Protein AF-A0A955J284-F1 (afdb_monomer_lite)

Foldseek 3Di:
DDPCCVVVVHPDDDPDPADPPFDWDADPNDIDTHDPPDPPPPLVVVLVVLVVLLVVLVVVLVVLVVQLPDCCNCVVPPPVVSVVSVVVSVVSVVVNVVSVVVSVVSVD

Structure (mmCIF, N/CA/C/O backbone):
data_AF-A0A955J284-F1
#
_entry.id   AF-A0A955J284-F1
#
loop_
_atom_site.group_PDB
_atom_site.id
_atom_site.type_symbol
_atom_site.label_atom_id
_atom_site.label_alt_id
_atom_site.label_comp_id
_atom_site.label_asym_id
_atom_site.label_entity_id
_atom_site.label_seq_id
_atom_site.pdbx_PDB_ins_code
_atom_site.Cartn_x
_atom_site.Cartn_y
_atom_site.Cartn_z
_atom_site.occupancy
_atom_site.B_iso_or_equiv
_atom_site.auth_seq_id
_atom_site.auth_comp_id
_atom_site.auth_asym_id
_atom_site.auth_atom_id
_atom_site.pdbx_PDB_model_num
ATOM 1 N N . PHE A 1 1 ? 35.055 -6.756 -23.646 1.00 53.03 1 PHE A N 1
ATOM 2 C CA . PHE A 1 1 ? 33.859 -6.185 -22.998 1.00 53.03 1 PHE A CA 1
ATOM 3 C C . PHE A 1 1 ? 33.779 -4.713 -23.366 1.00 53.03 1 PHE A C 1
ATOM 5 O O . PHE A 1 1 ? 34.806 -4.047 -23.325 1.00 53.03 1 PHE A O 1
ATOM 12 N N . GLY A 1 2 ? 32.631 -4.249 -23.866 1.00 74.12 2 GLY A N 1
ATOM 13 C CA . GLY A 1 2 ? 32.489 -2.908 -24.432 1.00 74.12 2 GLY A CA 1
ATOM 14 C C . GLY A 1 2 ? 32.611 -1.830 -23.360 1.00 74.12 2 GLY A C 1
ATOM 15 O O . GLY A 1 2 ? 31.789 -1.766 -22.454 1.00 74.12 2 GLY A O 1
ATOM 16 N N . MET A 1 3 ? 33.621 -0.967 -23.476 1.00 86.75 3 MET A N 1
ATOM 17 C CA . MET A 1 3 ? 33.885 0.123 -22.527 1.00 86.75 3 MET A CA 1
ATOM 18 C C . MET A 1 3 ? 32.659 1.030 -22.321 1.00 86.75 3 MET A C 1
ATOM 20 O O . MET A 1 3 ? 32.385 1.436 -21.198 1.00 86.75 3 MET A O 1
ATOM 24 N N . MET A 1 4 ? 31.874 1.275 -23.376 1.00 84.62 4 MET A N 1
ATOM 25 C CA . MET A 1 4 ? 30.622 2.034 -23.279 1.00 84.62 4 MET A CA 1
ATOM 26 C C . MET A 1 4 ? 29.573 1.364 -22.386 1.00 84.62 4 MET A C 1
ATOM 28 O O . MET A 1 4 ? 28.960 2.049 -21.579 1.00 84.62 4 MET A O 1
ATOM 32 N N . GLN A 1 5 ? 29.387 0.044 -22.480 1.00 88.19 5 GLN A N 1
ATOM 33 C CA . GLN A 1 5 ? 28.411 -0.677 -21.651 1.00 88.19 5 GLN A CA 1
ATOM 34 C C . GLN A 1 5 ? 28.773 -0.575 -20.166 1.00 88.19 5 GLN A C 1
ATOM 36 O O . GLN A 1 5 ? 27.916 -0.291 -19.337 1.00 88.19 5 GLN A O 1
ATOM 41 N N . THR A 1 6 ? 30.060 -0.724 -19.837 1.00 86.12 6 THR A N 1
ATOM 42 C CA . THR A 1 6 ? 30.547 -0.615 -18.455 1.00 86.12 6 THR A CA 1
ATOM 43 C C . THR A 1 6 ? 30.456 0.809 -17.912 1.00 86.12 6 THR A C 1
ATOM 45 O O . THR A 1 6 ? 30.051 0.989 -16.769 1.00 86.12 6 THR A O 1
ATOM 48 N N . LEU A 1 7 ? 30.810 1.822 -18.710 1.00 89.38 7 LEU A N 1
ATOM 49 C CA . LEU A 1 7 ? 30.763 3.220 -18.271 1.00 89.38 7 LEU A CA 1
ATOM 50 C C . LEU A 1 7 ? 29.333 3.759 -18.147 1.00 89.38 7 LEU A C 1
ATOM 52 O O . LEU A 1 7 ? 29.075 4.575 -17.270 1.00 89.38 7 LEU A O 1
ATOM 56 N N . ALA A 1 8 ? 28.418 3.312 -19.009 1.00 84.88 8 ALA A N 1
ATOM 57 C CA . ALA A 1 8 ? 27.034 3.778 -19.035 1.00 84.88 8 ALA A CA 1
ATOM 58 C C . ALA A 1 8 ? 26.056 2.876 -18.258 1.00 84.88 8 ALA A C 1
ATOM 60 O O . ALA A 1 8 ? 24.875 3.200 -18.180 1.00 84.88 8 ALA A O 1
ATOM 61 N N . GLY A 1 9 ? 26.514 1.748 -17.700 1.00 86.19 9 GLY A N 1
ATOM 62 C CA . GLY A 1 9 ? 25.652 0.796 -16.989 1.00 86.19 9 GLY A CA 1
ATOM 63 C C . GLY A 1 9 ? 24.619 0.110 -17.890 1.00 86.19 9 GLY A C 1
ATOM 64 O O . GLY A 1 9 ? 23.527 -0.214 -17.436 1.00 86.19 9 GLY A O 1
ATOM 65 N N . LEU A 1 10 ? 24.940 -0.081 -19.172 1.00 86.62 10 LEU A N 1
ATOM 66 C CA . LEU A 1 10 ? 24.024 -0.649 -20.161 1.00 86.62 10 LEU A CA 1
ATOM 67 C C . LEU A 1 10 ? 24.270 -2.146 -20.333 1.00 86.62 1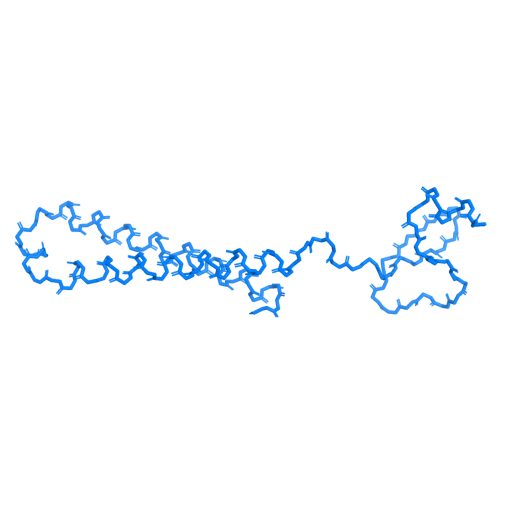0 LEU A C 1
ATOM 69 O O . LEU A 1 10 ? 25.407 -2.578 -20.524 1.00 86.62 10 LEU A O 1
ATOM 73 N N . GLU A 1 11 ? 23.195 -2.930 -20.357 1.00 85.06 11 GLU A N 1
ATOM 74 C CA . GLU A 1 11 ? 23.259 -4.356 -20.689 1.00 85.06 11 GL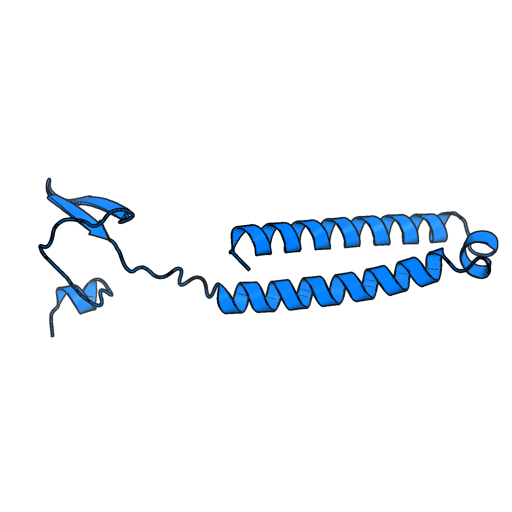U A CA 1
ATOM 75 C C . GLU A 1 11 ? 23.628 -4.561 -22.167 1.00 85.06 11 GLU A C 1
ATOM 77 O O . GLU A 1 11 ? 24.536 -5.326 -22.499 1.00 85.06 11 GLU A O 1
ATOM 82 N N . ALA A 1 12 ? 22.990 -3.811 -23.068 1.00 86.62 12 ALA A N 1
ATOM 83 C CA . ALA A 1 12 ? 23.191 -3.919 -24.507 1.00 86.62 12 ALA A CA 1
ATOM 84 C C . ALA A 1 12 ? 23.097 -2.557 -25.205 1.00 86.62 12 ALA A C 1
ATOM 86 O O . ALA A 1 12 ? 22.447 -1.630 -24.727 1.00 86.62 12 ALA A O 1
ATOM 87 N N . ILE A 1 13 ? 23.748 -2.457 -26.366 1.00 89.50 13 ILE A N 1
ATOM 88 C CA . ILE A 1 13 ? 23.657 -1.315 -27.280 1.00 89.50 13 ILE A CA 1
ATOM 89 C C . ILE A 1 13 ? 23.290 -1.872 -28.655 1.00 89.50 13 ILE A C 1
ATOM 91 O O . ILE A 1 13 ? 23.875 -2.861 -29.098 1.00 89.50 13 ILE A O 1
ATOM 95 N N . SER A 1 14 ? 22.322 -1.244 -29.320 1.00 87.38 14 SER A N 1
ATOM 96 C CA . SER A 1 14 ? 21.828 -1.656 -30.634 1.00 87.38 14 SER A CA 1
ATOM 97 C C . SER A 1 14 ? 21.628 -0.445 -31.541 1.00 87.38 14 SER A C 1
ATOM 99 O O . SER A 1 14 ? 21.330 0.648 -31.069 1.00 87.38 14 SER A O 1
ATOM 101 N N . THR A 1 15 ? 21.779 -0.655 -32.847 1.00 89.81 15 THR A N 1
ATOM 102 C CA . THR A 1 15 ? 21.462 0.314 -33.910 1.00 89.81 15 THR A CA 1
ATOM 103 C C . THR A 1 15 ? 20.098 0.043 -34.551 1.00 89.81 15 THR A C 1
ATOM 105 O O . THR A 1 15 ? 19.770 0.619 -35.588 1.00 89.81 15 THR A O 1
ATOM 108 N N . ALA A 1 16 ? 19.312 -0.869 -33.972 1.00 88.56 16 ALA A N 1
ATOM 109 C CA . ALA A 1 16 ? 17.945 -1.127 -34.396 1.00 88.56 16 ALA A CA 1
ATOM 110 C C . ALA A 1 16 ? 17.066 0.132 -34.237 1.00 88.56 16 ALA A C 1
ATOM 112 O O . ALA A 1 16 ? 17.399 1.018 -33.443 1.00 88.56 16 ALA A O 1
ATOM 113 N N . PRO A 1 17 ? 15.935 0.215 -34.961 1.00 90.31 17 PRO A N 1
ATOM 114 C CA . PRO A 1 17 ? 14.959 1.276 -34.756 1.00 90.31 17 PRO A CA 1
ATOM 115 C C . PRO A 1 17 ? 14.558 1.397 -33.284 1.00 90.31 17 PRO A C 1
ATOM 117 O O . PRO A 1 17 ? 14.405 0.389 -32.592 1.00 90.31 17 PRO A O 1
ATOM 120 N N . ILE A 1 18 ? 14.372 2.634 -32.823 1.00 89.12 18 ILE A N 1
ATOM 121 C CA . ILE A 1 18 ? 13.941 2.913 -31.453 1.00 89.12 18 ILE A CA 1
ATOM 122 C C . ILE A 1 18 ? 12.533 2.319 -31.257 1.00 89.12 18 ILE A C 1
ATOM 124 O O . ILE A 1 18 ? 11.627 2.693 -32.006 1.00 89.12 18 ILE A O 1
ATOM 128 N N . PRO A 1 19 ? 12.332 1.404 -30.290 1.00 83.12 19 PRO A N 1
ATOM 129 C CA . PRO A 1 19 ? 11.030 0.790 -30.058 1.00 83.12 19 PRO A CA 1
ATOM 130 C C . PRO A 1 19 ? 10.021 1.800 -29.495 1.00 83.12 19 PRO A C 1
ATOM 132 O O . PRO A 1 19 ? 10.390 2.791 -28.854 1.00 83.12 19 PRO A O 1
ATOM 135 N N . ASP A 1 20 ? 8.732 1.527 -29.698 1.00 77.69 20 ASP A N 1
ATOM 136 C CA . ASP A 1 20 ? 7.662 2.290 -29.054 1.00 77.69 20 ASP A CA 1
ATOM 137 C C . ASP A 1 20 ? 7.772 2.179 -27.524 1.00 77.69 20 ASP A C 1
ATOM 139 O O . ASP A 1 20 ? 8.034 1.108 -26.979 1.00 77.69 20 ASP A O 1
ATOM 143 N N . GLY A 1 21 ? 7.602 3.307 -26.828 1.00 77.06 21 GLY A N 1
ATOM 144 C CA . GLY A 1 21 ? 7.739 3.389 -25.368 1.00 77.06 21 GLY A CA 1
ATOM 145 C C . GLY A 1 21 ? 9.164 3.610 -24.844 1.00 77.06 21 GLY A C 1
ATOM 146 O O . GLY A 1 21 ? 9.339 3.740 -23.636 1.00 77.06 21 GLY A O 1
ATOM 147 N N . ALA A 1 22 ? 10.181 3.701 -25.709 1.00 85.94 22 ALA A N 1
ATOM 148 C CA . ALA A 1 22 ? 11.526 4.097 -25.290 1.00 85.94 22 ALA A CA 1
ATOM 149 C C . ALA A 1 22 ? 11.590 5.578 -24.875 1.00 85.94 22 ALA A C 1
ATOM 151 O O . ALA A 1 22 ? 10.993 6.448 -25.518 1.00 85.94 22 ALA A O 1
ATOM 152 N N . VAL A 1 23 ? 12.391 5.879 -23.852 1.00 86.94 23 VAL A N 1
ATOM 153 C CA . VAL A 1 23 ? 12.750 7.259 -23.506 1.00 86.94 23 VAL A CA 1
ATOM 154 C C . VAL A 1 23 ? 13.713 7.778 -24.565 1.00 86.94 23 VAL A C 1
ATOM 156 O O . VAL A 1 23 ? 14.777 7.200 -24.788 1.00 86.94 23 VAL A O 1
ATOM 159 N N . ARG A 1 24 ? 13.337 8.871 -25.228 1.00 90.88 24 ARG A N 1
ATOM 160 C CA . ARG A 1 24 ? 14.120 9.465 -26.313 1.00 90.88 24 ARG A CA 1
ATOM 161 C C . ARG A 1 24 ? 14.945 10.630 -25.801 1.00 90.88 24 ARG A C 1
ATOM 163 O O . ARG A 1 24 ? 14.440 11.478 -25.069 1.00 90.88 24 ARG A O 1
ATOM 170 N N . LEU A 1 25 ? 16.198 10.692 -26.223 1.00 90.19 25 LEU A N 1
ATOM 171 C CA . LEU A 1 25 ? 17.096 11.800 -25.924 1.00 90.19 25 LEU A CA 1
ATOM 172 C C . LEU A 1 25 ? 17.925 12.157 -27.153 1.00 90.19 25 LEU A C 1
ATOM 174 O O . LEU A 1 25 ? 18.272 11.295 -27.956 1.00 90.19 25 LEU A O 1
ATOM 178 N N . THR A 1 26 ? 18.242 13.439 -27.298 1.00 93.00 26 THR A N 1
ATOM 179 C CA . THR A 1 26 ? 19.055 13.939 -28.409 1.00 93.00 26 THR A CA 1
ATOM 180 C C . THR A 1 26 ? 20.443 14.296 -27.898 1.00 93.00 26 THR A C 1
ATOM 182 O O . THR A 1 26 ? 20.572 15.098 -26.975 1.00 93.00 26 THR A O 1
ATOM 185 N N . PHE A 1 27 ? 21.482 13.726 -28.501 1.00 87.94 27 PHE 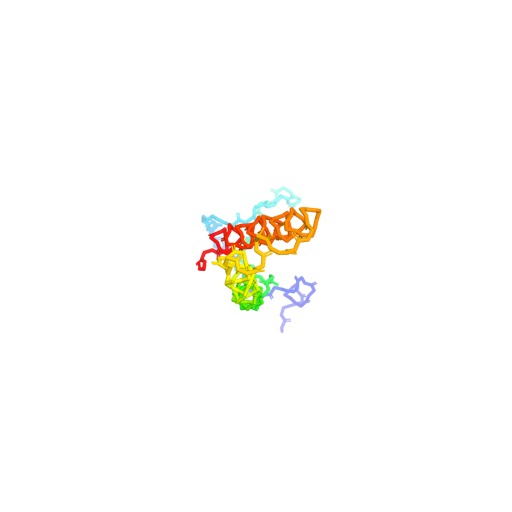A N 1
ATOM 186 C CA . PHE A 1 27 ? 22.876 13.993 -28.159 1.00 87.94 27 PHE A CA 1
ATOM 187 C C . PHE A 1 27 ? 23.685 14.234 -29.432 1.00 87.94 27 PHE A C 1
ATOM 189 O O . PHE A 1 27 ? 23.666 13.407 -30.336 1.00 87.94 27 PHE A O 1
ATOM 196 N N . GLU A 1 28 ? 24.352 15.386 -29.526 1.00 90.69 28 GLU A N 1
ATOM 197 C CA . GLU A 1 28 ? 25.146 15.790 -30.704 1.00 90.69 28 GLU A CA 1
ATOM 198 C C . GLU A 1 28 ? 24.419 15.622 -32.056 1.00 90.69 28 GLU A C 1
ATOM 200 O O . GLU A 1 28 ? 25.014 15.277 -33.069 1.00 90.69 28 GLU A O 1
ATOM 205 N N . GLY A 1 29 ? 23.104 15.869 -32.085 1.00 90.38 29 GLY A N 1
ATOM 206 C CA . GLY A 1 29 ? 22.287 15.725 -33.298 1.00 90.38 29 GLY A CA 1
ATOM 207 C C . GLY A 1 29 ? 21.842 14.292 -33.611 1.00 90.38 29 GLY A C 1
ATOM 208 O O . GLY A 1 29 ? 21.155 14.077 -34.607 1.00 90.38 29 GLY A O 1
ATOM 209 N N . HIS A 1 30 ? 22.169 13.326 -32.753 1.00 87.81 30 HIS A N 1
ATOM 210 C CA . HIS A 1 30 ? 21.699 11.947 -32.831 1.00 87.81 30 HIS A CA 1
ATOM 211 C C . HIS A 1 30 ? 20.536 11.706 -31.863 1.00 87.81 30 HIS A C 1
ATOM 213 O O . HIS A 1 30 ? 20.565 12.167 -30.723 1.00 87.81 30 HIS A O 1
ATOM 219 N N . GLU A 1 31 ? 19.518 10.965 -32.304 1.00 90.94 31 GLU A N 1
ATOM 220 C CA . GLU A 1 31 ? 18.430 10.485 -31.445 1.00 90.94 31 GLU A CA 1
ATOM 221 C C . GLU A 1 31 ? 18.814 9.123 -30.852 1.00 90.94 31 GLU A C 1
ATOM 223 O O . GLU A 1 31 ? 19.163 8.192 -31.579 1.00 90.94 31 GLU A O 1
ATOM 228 N N . LEU A 1 32 ? 18.771 9.015 -29.527 1.00 91.00 32 LEU A N 1
ATOM 229 C CA . LEU A 1 32 ? 19.047 7.799 -28.772 1.00 91.00 32 LEU A CA 1
ATOM 230 C C . LEU A 1 32 ? 17.768 7.356 -28.054 1.00 91.00 32 LEU A C 1
ATOM 232 O O . LEU A 1 32 ? 17.048 8.179 -27.486 1.00 91.00 32 LEU A O 1
ATOM 236 N N . GLY A 1 33 ? 17.496 6.051 -28.076 1.00 90.94 33 GLY A N 1
ATOM 237 C CA . GLY A 1 33 ? 16.374 5.435 -27.372 1.00 90.94 33 GLY A CA 1
ATOM 238 C C . GLY A 1 33 ? 16.860 4.581 -26.209 1.00 90.94 33 GLY A C 1
ATOM 239 O O . GLY A 1 33 ? 17.597 3.619 -26.418 1.00 90.94 33 GLY A O 1
ATOM 240 N N . LEU A 1 34 ? 16.430 4.909 -24.995 1.00 88.25 34 LEU A N 1
ATOM 241 C CA . LEU A 1 34 ? 16.635 4.086 -23.808 1.00 88.25 34 LEU A CA 1
ATOM 242 C C . LEU A 1 34 ? 15.386 3.237 -23.571 1.00 88.25 34 LEU A C 1
ATOM 244 O O . LEU A 1 34 ? 14.275 3.755 -23.468 1.00 88.25 34 LEU A O 1
ATOM 248 N N . PHE A 1 35 ? 15.569 1.925 -23.495 1.00 80.12 35 PHE A N 1
ATOM 249 C CA . PHE A 1 35 ? 14.508 0.947 -23.276 1.00 80.12 35 PHE A CA 1
ATOM 250 C C . PHE A 1 35 ? 15.048 -0.176 -22.393 1.00 80.12 35 PHE A C 1
ATOM 252 O O . PHE A 1 35 ? 16.259 -0.316 -22.236 1.00 80.12 35 PHE A O 1
ATOM 259 N N . GLY A 1 36 ? 14.163 -0.965 -21.785 1.00 77.38 36 GLY A N 1
ATOM 260 C CA . GLY A 1 36 ? 14.602 -2.031 -20.879 1.00 77.38 36 GLY A CA 1
ATOM 261 C C . GLY A 1 36 ? 15.212 -1.516 -19.571 1.00 77.38 36 GLY A C 1
ATOM 262 O O . GLY A 1 36 ? 15.731 -2.308 -18.791 1.00 77.38 36 GLY A O 1
ATOM 263 N N . MET A 1 37 ? 15.090 -0.213 -19.285 1.00 68.69 37 MET A N 1
ATOM 264 C CA . MET A 1 37 ? 15.017 0.249 -17.904 1.00 68.69 37 MET A CA 1
ATOM 265 C C . MET A 1 37 ? 13.754 -0.392 -17.341 1.00 68.69 37 MET A C 1
ATOM 267 O O . MET A 1 37 ? 12.657 0.129 -17.522 1.00 68.69 37 MET A O 1
ATOM 271 N N . GLY A 1 38 ? 13.891 -1.584 -16.756 1.00 58.66 38 GLY A N 1
ATOM 272 C CA . GLY A 1 38 ? 12.843 -2.102 -15.896 1.00 58.66 38 GLY A CA 1
ATOM 273 C C . GLY A 1 38 ? 12.504 -1.008 -14.892 1.00 58.66 38 GLY A C 1
ATOM 274 O O . GLY A 1 38 ? 13.395 -0.255 -14.486 1.00 58.66 38 GLY A O 1
ATOM 275 N N . ASP A 1 39 ? 11.237 -0.905 -14.512 1.00 56.53 39 ASP A N 1
ATOM 276 C CA . ASP A 1 39 ? 10.864 -0.265 -13.257 1.00 56.53 39 ASP A CA 1
ATOM 277 C C . ASP A 1 39 ? 11.679 -0.935 -12.140 1.00 56.53 39 ASP A C 1
ATOM 279 O O . ASP A 1 39 ? 11.304 -1.956 -11.575 1.00 56.53 39 ASP A O 1
ATOM 283 N N . ALA A 1 40 ? 12.884 -0.424 -11.905 1.00 54.03 40 ALA A N 1
ATOM 284 C CA . ALA A 1 40 ? 13.808 -0.869 -10.878 1.00 54.03 40 ALA A CA 1
ATOM 285 C C . ALA A 1 40 ? 13.732 0.083 -9.679 1.00 54.03 40 ALA A C 1
ATOM 287 O O . ALA A 1 40 ? 14.676 0.213 -8.905 1.00 54.03 40 ALA A O 1
ATOM 288 N N . VAL A 1 41 ? 12.585 0.740 -9.499 1.00 55.59 41 VAL A N 1
ATOM 289 C CA . VAL A 1 41 ? 12.001 0.789 -8.163 1.00 55.59 41 VAL A CA 1
ATOM 290 C C . VAL A 1 41 ? 11.424 -0.602 -7.974 1.00 55.59 41 VAL A C 1
ATOM 292 O O . VAL A 1 41 ? 10.626 -1.023 -8.803 1.00 55.59 41 VAL A O 1
ATOM 295 N N . ASP A 1 42 ? 11.905 -1.337 -6.973 1.00 66.56 42 ASP A N 1
ATOM 296 C CA . ASP A 1 42 ? 11.501 -2.704 -6.623 1.00 66.56 42 ASP A CA 1
ATOM 297 C C . ASP A 1 42 ? 9.981 -2.760 -6.381 1.00 66.56 42 ASP A C 1
ATOM 299 O O . ASP A 1 42 ? 9.504 -2.743 -5.250 1.00 66.56 42 ASP A O 1
ATOM 303 N N . SER A 1 43 ? 9.209 -2.727 -7.468 1.00 69.94 43 SER A N 1
ATOM 304 C CA . SER A 1 43 ? 7.769 -2.496 -7.448 1.00 69.94 43 SER A CA 1
ATOM 305 C C . SER A 1 43 ? 7.087 -3.692 -6.813 1.00 69.94 43 SER A C 1
ATOM 307 O O . SER A 1 43 ? 6.116 -3.518 -6.097 1.00 69.94 43 SER A O 1
ATOM 309 N N . GLY A 1 44 ? 7.660 -4.892 -6.968 1.00 77.06 44 GLY A N 1
ATOM 310 C CA . GLY A 1 44 ? 7.253 -6.082 -6.225 1.00 77.06 44 GLY A CA 1
ATOM 311 C C . GLY A 1 44 ? 7.375 -5.879 -4.716 1.00 77.06 44 GLY A C 1
ATOM 312 O O . GLY A 1 44 ? 6.387 -6.016 -4.002 1.00 77.06 44 GLY A O 1
ATOM 313 N N . LYS A 1 45 ? 8.545 -5.455 -4.225 1.00 83.69 45 LYS A N 1
ATOM 314 C CA . LYS A 1 45 ? 8.736 -5.172 -2.797 1.00 83.69 45 LYS A CA 1
ATOM 315 C C . LYS A 1 45 ? 7.882 -4.005 -2.298 1.00 83.69 45 LYS A C 1
ATOM 317 O O . LYS A 1 45 ? 7.377 -4.069 -1.181 1.00 83.69 45 LYS A O 1
ATOM 322 N N . GLU A 1 46 ? 7.701 -2.950 -3.092 1.00 84.56 46 GLU A N 1
ATOM 323 C CA . GLU A 1 46 ? 6.805 -1.835 -2.758 1.00 84.56 46 GLU A CA 1
ATOM 324 C C . GLU A 1 46 ? 5.344 -2.305 -2.675 1.00 84.56 46 GLU A C 1
ATOM 326 O O . GLU A 1 46 ? 4.653 -1.978 -1.711 1.00 84.56 46 GLU A O 1
ATOM 331 N N . ILE A 1 47 ? 4.901 -3.149 -3.611 1.00 89.00 47 ILE A N 1
ATOM 332 C CA . ILE A 1 47 ? 3.585 -3.800 -3.605 1.00 89.00 47 ILE A CA 1
ATOM 333 C C . ILE A 1 47 ? 3.417 -4.677 -2.361 1.00 89.00 47 ILE A C 1
ATOM 335 O O . ILE A 1 47 ? 2.383 -4.585 -1.704 1.00 89.00 47 ILE A O 1
ATOM 339 N N . ASP A 1 48 ? 4.401 -5.509 -2.014 1.00 90.88 48 ASP A N 1
ATOM 340 C CA . ASP A 1 48 ? 4.338 -6.376 -0.831 1.00 90.88 48 ASP A CA 1
ATOM 341 C C . ASP A 1 48 ? 4.241 -5.556 0.464 1.00 90.88 48 ASP A C 1
ATOM 343 O O . ASP A 1 48 ? 3.385 -5.826 1.310 1.00 90.88 48 ASP A O 1
ATOM 347 N N . ILE A 1 49 ? 5.045 -4.494 0.592 1.00 91.75 49 ILE A N 1
ATOM 348 C CA . ILE A 1 49 ? 4.992 -3.573 1.738 1.00 91.75 49 ILE A CA 1
ATOM 349 C C . ILE A 1 49 ? 3.629 -2.875 1.811 1.00 91.75 49 ILE A C 1
ATOM 351 O O . ILE A 1 49 ? 3.032 -2.781 2.886 1.00 91.75 49 ILE A O 1
ATOM 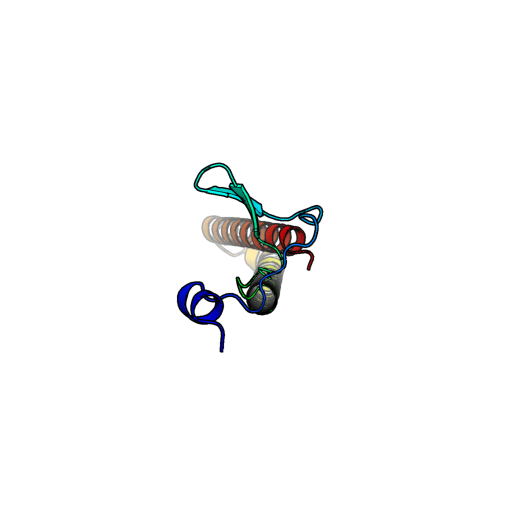355 N N . LEU A 1 50 ? 3.108 -2.393 0.680 1.00 92.75 50 LEU A N 1
ATOM 356 C CA . LEU A 1 50 ? 1.799 -1.746 0.619 1.00 92.75 50 LEU A CA 1
ATOM 357 C C . LEU A 1 50 ? 0.666 -2.726 0.952 1.00 92.75 50 LEU A C 1
ATOM 359 O O . LEU A 1 50 ? -0.240 -2.364 1.703 1.00 92.75 50 LEU A O 1
ATOM 363 N N . LYS A 1 51 ? 0.723 -3.974 0.470 1.00 94.25 51 LYS A N 1
ATOM 364 C CA . LYS A 1 51 ? -0.245 -5.033 0.801 1.00 94.25 51 LYS A CA 1
ATOM 365 C C . LYS A 1 51 ? -0.222 -5.366 2.291 1.00 94.25 51 LYS A C 1
ATOM 367 O O . LYS A 1 51 ? -1.287 -5.469 2.903 1.00 94.25 51 LYS A O 1
ATOM 372 N N . GLU A 1 52 ? 0.960 -5.471 2.895 1.00 95.06 52 GLU A N 1
ATOM 373 C CA . GLU A 1 52 ? 1.095 -5.681 4.340 1.00 95.06 52 GLU A CA 1
ATOM 374 C C . GLU A 1 52 ? 0.547 -4.488 5.140 1.00 95.06 52 GLU A C 1
ATOM 376 O O . GLU A 1 52 ? -0.197 -4.674 6.109 1.00 95.06 52 GLU A O 1
ATOM 381 N 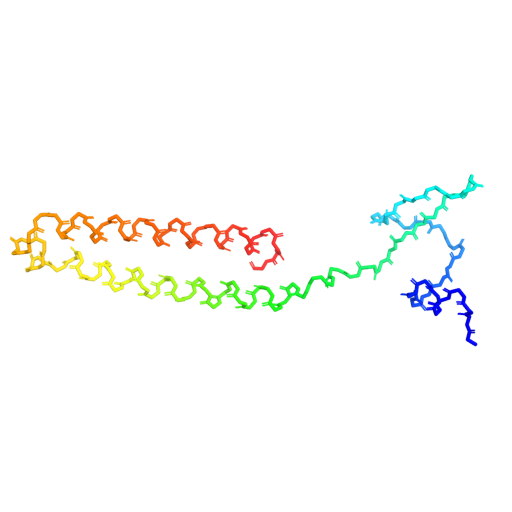N . SER A 1 53 ? 0.837 -3.261 4.697 1.00 94.50 53 SER A N 1
ATOM 382 C CA . SER A 1 53 ? 0.313 -2.030 5.297 1.00 94.50 53 SER A CA 1
ATOM 383 C C . SER A 1 53 ? -1.219 -1.982 5.254 1.00 94.50 53 SER A C 1
ATOM 385 O O . SER A 1 53 ? -1.861 -1.768 6.284 1.00 94.50 53 SER A O 1
ATOM 387 N N . VAL A 1 54 ? -1.826 -2.281 4.098 1.00 95.94 54 VAL A N 1
ATOM 388 C CA . VAL A 1 54 ? -3.288 -2.373 3.945 1.00 95.94 54 VAL A CA 1
ATOM 389 C C . VAL A 1 54 ? -3.869 -3.438 4.873 1.00 95.94 54 VAL A C 1
ATOM 391 O O . VAL A 1 54 ? -4.844 -3.166 5.570 1.00 95.94 54 VAL A O 1
ATOM 394 N N . ALA A 1 55 ? -3.256 -4.622 4.953 1.00 96.19 55 ALA A N 1
ATOM 395 C CA . ALA A 1 55 ? -3.724 -5.694 5.829 1.00 96.19 55 ALA A CA 1
ATOM 396 C C . ALA A 1 55 ? -3.654 -5.316 7.320 1.00 96.19 55 ALA A C 1
ATOM 398 O O . ALA A 1 55 ? -4.526 -5.705 8.105 1.00 96.19 55 ALA A O 1
ATOM 399 N N . LYS A 1 56 ? -2.632 -4.557 7.732 1.00 96.38 56 LYS A N 1
ATOM 400 C CA . LYS A 1 56 ? -2.520 -4.025 9.094 1.00 96.38 56 LYS A CA 1
ATOM 401 C C . LYS A 1 56 ? -3.610 -2.989 9.375 1.00 96.38 56 LYS A C 1
ATOM 403 O O . LYS A 1 56 ? -4.301 -3.113 10.385 1.00 96.38 56 LYS A O 1
ATOM 408 N N . LEU A 1 57 ? -3.800 -2.033 8.466 1.00 96.00 57 LEU A N 1
ATOM 409 C CA . LEU A 1 57 ? -4.831 -1.000 8.581 1.00 96.00 57 LEU A CA 1
ATOM 410 C C . LEU A 1 57 ? -6.237 -1.610 8.640 1.00 96.00 57 LEU A C 1
ATOM 412 O O . LEU A 1 57 ? -7.035 -1.211 9.483 1.00 96.00 57 LEU A O 1
ATOM 416 N N . ASP A 1 58 ? -6.532 -2.624 7.819 1.00 95.81 58 ASP A N 1
ATOM 417 C CA . ASP A 1 58 ? -7.819 -3.330 7.852 1.00 95.81 58 ASP A CA 1
ATOM 418 C C . ASP A 1 58 ? -8.066 -4.002 9.217 1.00 95.81 58 ASP A C 1
ATOM 420 O O . ASP A 1 58 ? -9.164 -3.896 9.765 1.00 95.81 58 ASP A O 1
ATOM 424 N N . LYS A 1 59 ? -7.047 -4.619 9.837 1.00 96.56 59 LYS A N 1
ATOM 425 C CA . LYS A 1 59 ? -7.173 -5.178 11.198 1.00 96.56 59 LYS A CA 1
ATOM 426 C C . LYS A 1 59 ? -7.454 -4.100 12.244 1.00 96.56 59 LYS A C 1
ATOM 428 O O . LYS A 1 59 ? -8.314 -4.297 13.100 1.00 96.56 59 LYS A O 1
ATOM 433 N N . GLU A 1 60 ? -6.744 -2.976 12.188 1.00 95.06 60 GLU A N 1
ATOM 434 C CA . GLU A 1 60 ? -6.956 -1.858 13.115 1.00 95.06 60 GLU A CA 1
ATOM 435 C C . GLU A 1 60 ? -8.369 -1.275 12.973 1.00 95.06 60 GLU A C 1
ATOM 437 O O . GLU A 1 60 ? -9.041 -1.043 13.979 1.00 95.06 60 GLU A O 1
ATOM 442 N N . ILE A 1 61 ? -8.858 -1.118 11.738 1.00 95.56 61 ILE A N 1
ATOM 443 C CA . ILE A 1 61 ? -10.224 -0.660 11.455 1.00 95.56 61 ILE A CA 1
ATOM 444 C C . ILE A 1 61 ? -11.253 -1.631 12.038 1.00 95.56 61 ILE A C 1
ATOM 446 O O . ILE A 1 61 ? -12.152 -1.179 12.740 1.00 95.56 61 ILE A O 1
ATOM 450 N N . VAL A 1 62 ? -11.101 -2.944 11.831 1.00 96.00 62 VAL A N 1
ATOM 451 C CA . VAL A 1 62 ? -12.031 -3.952 12.378 1.00 96.00 62 VAL A CA 1
ATOM 452 C C . VAL A 1 62 ? -12.093 -3.889 13.908 1.00 96.00 62 VAL A C 1
ATOM 454 O O . VAL A 1 62 ? -13.171 -3.992 14.494 1.00 96.00 62 VAL A O 1
ATOM 457 N N . ILE A 1 63 ? -10.956 -3.679 14.576 1.00 94.62 63 ILE A N 1
ATOM 458 C CA . ILE A 1 63 ? -10.904 -3.537 16.039 1.00 94.62 63 ILE A CA 1
ATOM 459 C C . ILE A 1 63 ? -11.646 -2.271 16.490 1.00 94.62 63 ILE A C 1
ATOM 461 O O . ILE A 1 63 ? -12.434 -2.318 17.439 1.00 94.62 63 ILE A O 1
ATOM 465 N N . LEU A 1 64 ? -11.414 -1.140 15.816 1.00 93.25 64 LEU A N 1
ATOM 466 C CA . LEU A 1 64 ? -12.082 0.128 16.120 1.00 93.25 64 LEU A CA 1
ATOM 467 C C . LEU A 1 64 ? -13.591 0.054 15.849 1.00 93.25 64 LEU A C 1
ATOM 469 O O . LEU A 1 64 ? -14.377 0.527 16.670 1.00 93.25 64 LEU A O 1
ATOM 473 N N . GLU A 1 65 ? -14.004 -0.590 14.757 1.00 92.69 65 GLU A N 1
ATOM 474 C CA . GLU A 1 65 ? -15.411 -0.845 14.436 1.00 92.69 65 GLU A CA 1
ATOM 475 C C . GLU A 1 65 ? -16.069 -1.739 15.485 1.00 92.69 65 GLU A C 1
ATOM 477 O O . GLU A 1 65 ? -17.152 -1.411 15.963 1.00 92.69 65 GLU A O 1
ATOM 482 N N . GLY A 1 66 ? -15.400 -2.805 15.934 1.00 93.12 66 GLY A N 1
ATOM 483 C CA . GLY A 1 66 ? -15.898 -3.647 17.024 1.00 93.12 66 GLY A CA 1
ATOM 484 C C . GLY A 1 66 ? -16.066 -2.876 18.337 1.00 93.12 66 GLY A C 1
ATOM 485 O O . GLY A 1 66 ? -17.048 -3.062 19.057 1.00 93.12 66 GLY A O 1
ATOM 486 N N . ARG A 1 67 ? -15.145 -1.952 18.635 1.00 90.06 67 ARG A N 1
ATOM 487 C CA . ARG A 1 67 ? -15.233 -1.081 19.815 1.00 90.06 67 ARG A CA 1
ATOM 488 C C . ARG A 1 67 ? -16.400 -0.098 19.712 1.00 90.06 67 ARG A C 1
ATOM 490 O O . ARG A 1 67 ? -17.129 0.065 20.685 1.00 90.06 67 ARG A O 1
ATOM 497 N N . LEU A 1 68 ? -16.588 0.533 18.553 1.00 90.69 68 LEU A N 1
ATOM 498 C CA . LEU A 1 68 ? -17.685 1.471 18.290 1.00 90.69 68 LEU A CA 1
ATOM 499 C C . LEU A 1 68 ? -19.047 0.780 18.139 1.00 90.69 68 LEU A C 1
ATOM 501 O O . LEU A 1 68 ? -20.069 1.410 18.379 1.00 90.69 68 LEU A O 1
ATOM 505 N N . GLY A 1 69 ? -19.072 -0.496 17.757 1.00 89.25 69 GLY A N 1
ATOM 506 C CA . GLY A 1 69 ? -20.284 -1.308 17.674 1.00 89.25 69 GLY A CA 1
ATOM 507 C C . GLY A 1 69 ? -20.757 -1.852 19.022 1.00 89.25 69 GLY A C 1
ATOM 508 O O . GLY A 1 69 ? -21.883 -2.331 19.114 1.00 89.25 69 GLY A O 1
ATOM 509 N N . ASN A 1 70 ? -19.931 -1.782 20.072 1.00 90.88 70 ASN A N 1
ATOM 510 C CA . ASN A 1 70 ? -20.317 -2.206 21.413 1.00 90.88 70 ASN A CA 1
ATOM 511 C C . ASN A 1 70 ? -21.159 -1.110 22.102 1.00 90.88 70 ASN A C 1
ATOM 513 O O . ASN A 1 70 ? -20.596 -0.067 22.457 1.00 90.88 70 ASN A O 1
ATOM 517 N N . PRO A 1 71 ? -22.458 -1.346 22.388 1.00 86.00 71 PRO A N 1
ATOM 518 C CA . PRO A 1 71 ? -23.329 -0.363 23.039 1.00 86.00 71 PRO A CA 1
ATOM 519 C C . PRO A 1 71 ? -22.774 0.085 24.392 1.00 86.00 71 PRO A C 1
ATOM 521 O O . PRO A 1 71 ? -22.769 1.265 24.726 1.00 86.00 71 PRO A O 1
ATOM 524 N N . GLY A 1 72 ? -22.162 -0.847 25.132 1.00 87.94 72 GLY A N 1
ATOM 525 C CA . GLY A 1 72 ? -21.524 -0.548 26.409 1.00 87.94 72 GLY A CA 1
ATOM 526 C C . GLY A 1 72 ? -20.355 0.432 26.297 1.00 87.94 72 GLY A C 1
ATOM 527 O O . GLY A 1 72 ? -20.049 1.106 27.274 1.00 87.94 72 GLY A O 1
ATOM 528 N N . TYR A 1 73 ? -19.711 0.544 25.134 1.00 86.38 73 TYR A N 1
ATOM 529 C CA . TYR A 1 73 ? -18.692 1.559 24.888 1.00 86.38 73 TYR A CA 1
ATOM 530 C C . TYR A 1 73 ? -19.325 2.878 24.439 1.00 86.38 73 TYR A C 1
ATOM 532 O O . TYR A 1 73 ? -19.010 3.916 25.007 1.00 86.38 73 TYR A O 1
ATOM 540 N N . THR A 1 74 ? -20.254 2.859 23.483 1.00 85.94 74 THR A N 1
ATOM 541 C CA . THR A 1 74 ? -20.871 4.091 22.962 1.00 85.94 74 THR A CA 1
ATOM 542 C C . THR A 1 74 ? -21.775 4.805 23.960 1.00 85.94 74 THR A C 1
ATOM 544 O O . THR A 1 74 ? -21.870 6.025 23.915 1.00 85.94 74 THR A O 1
ATOM 547 N N . GLU A 1 75 ? -22.434 4.067 24.853 1.00 85.44 75 GLU A N 1
ATOM 548 C CA . GLU A 1 75 ? -23.391 4.619 25.819 1.00 85.44 75 GLU A CA 1
ATOM 549 C C . GLU A 1 75 ? -22.742 4.960 27.164 1.00 85.44 75 GLU A C 1
ATOM 551 O O . GLU A 1 75 ? -23.212 5.852 27.866 1.00 85.44 75 GLU A O 1
ATOM 556 N N . ARG A 1 76 ? -21.666 4.253 27.548 1.00 86.81 76 ARG A N 1
ATOM 557 C CA . ARG A 1 76 ? -21.021 4.433 28.864 1.00 86.81 76 ARG A CA 1
ATOM 558 C C . ARG A 1 76 ? -19.707 5.197 28.803 1.00 86.81 76 ARG A C 1
ATOM 560 O O . ARG A 1 76 ? -19.283 5.721 29.833 1.00 86.81 76 ARG A O 1
ATOM 567 N N . ALA A 1 77 ? -19.029 5.237 27.655 1.00 86.56 77 ALA A N 1
ATOM 568 C CA . ALA A 1 77 ? -17.808 6.018 27.529 1.00 86.56 77 ALA A CA 1
ATOM 569 C C . ALA A 1 77 ? -18.133 7.513 27.347 1.00 86.56 77 ALA A C 1
ATOM 571 O O . ALA A 1 77 ? -19.145 7.866 26.740 1.00 86.56 77 ALA A O 1
ATOM 572 N N . PRO A 1 78 ? -17.259 8.412 27.827 1.00 90.44 78 PRO A N 1
ATOM 573 C CA . PRO A 1 78 ? -17.358 9.836 27.545 1.00 90.44 78 PRO A CA 1
ATOM 574 C C . PRO A 1 78 ? -17.463 10.130 26.043 1.00 90.44 78 PRO A C 1
ATOM 576 O O . PRO A 1 78 ? -16.685 9.597 25.248 1.00 90.44 78 PRO A O 1
ATOM 579 N N . ALA A 1 79 ? -18.354 11.053 25.667 1.00 88.38 79 ALA A N 1
ATOM 580 C CA . ALA A 1 79 ? -18.594 11.426 24.269 1.00 88.38 79 ALA A CA 1
ATOM 581 C C . ALA A 1 79 ? -17.310 11.833 23.520 1.00 88.38 79 ALA A C 1
ATOM 583 O O . ALA A 1 79 ? -17.138 11.474 22.358 1.00 88.38 79 ALA A O 1
ATOM 584 N N . HIS A 1 80 ? -16.371 12.505 24.198 1.00 88.31 80 HIS A N 1
ATOM 585 C CA . HIS A 1 80 ? -15.088 12.889 23.603 1.00 88.31 80 HIS A CA 1
ATOM 586 C C . HIS A 1 80 ? -14.223 11.679 23.207 1.00 88.31 80 HIS A C 1
ATOM 588 O O . HIS A 1 80 ? -13.575 11.720 22.169 1.00 88.31 80 HIS A O 1
ATOM 594 N N . LEU A 1 81 ? -14.245 10.581 23.975 1.00 90.25 81 LEU A N 1
ATOM 595 C CA . LEU A 1 81 ? -13.492 9.362 23.646 1.00 90.25 81 LEU A CA 1
ATOM 596 C C . LEU A 1 81 ? -14.144 8.583 22.502 1.00 90.25 81 LEU A C 1
ATOM 598 O O . LEU A 1 81 ? -13.445 8.014 21.662 1.00 90.25 81 LEU A O 1
ATOM 602 N N . VAL A 1 82 ? -15.480 8.563 22.457 1.00 91.25 82 VAL A N 1
ATOM 603 C CA . VAL A 1 82 ? -16.226 7.947 21.352 1.00 91.25 82 VAL A CA 1
ATOM 604 C C . VAL A 1 82 ? -15.954 8.707 20.055 1.00 91.25 82 VAL A C 1
ATOM 606 O O . VAL A 1 82 ? -15.651 8.076 19.044 1.00 91.25 82 VAL A O 1
ATOM 609 N N . GLN A 1 83 ? -15.986 10.043 20.092 1.00 92.06 83 GLN A N 1
ATOM 610 C CA . GLN A 1 83 ? -15.662 10.877 18.936 1.00 92.06 83 GLN A CA 1
ATOM 611 C C . GLN A 1 83 ? -14.208 10.683 18.497 1.00 92.06 83 GLN A C 1
ATOM 613 O O . GLN A 1 83 ? -13.968 10.355 17.344 1.00 92.06 83 GLN A O 1
ATOM 618 N N . GLN A 1 84 ? -13.252 10.722 19.429 1.00 93.19 84 GLN A N 1
ATOM 619 C CA . GLN A 1 84 ? -11.841 10.471 19.124 1.00 93.19 84 GLN A CA 1
ATOM 620 C C . GLN A 1 84 ? -11.613 9.088 18.483 1.00 93.19 84 GLN A C 1
ATOM 622 O O . GLN A 1 84 ? -10.738 8.928 17.635 1.00 93.19 84 GLN A O 1
ATOM 627 N N . THR A 1 85 ? -12.384 8.072 18.882 1.00 92.44 85 THR A N 1
ATOM 628 C CA . THR A 1 85 ? -12.314 6.727 18.285 1.00 92.44 85 THR A CA 1
ATOM 629 C C . THR A 1 85 ? -12.897 6.709 16.868 1.00 92.44 85 THR A C 1
ATOM 631 O O . THR A 1 85 ? -12.349 6.037 15.995 1.00 92.44 85 THR A O 1
ATOM 634 N N . ARG A 1 86 ? -13.974 7.465 16.611 1.00 92.69 86 ARG A N 1
ATOM 635 C CA . ARG A 1 86 ? -14.536 7.649 15.262 1.00 92.69 86 ARG A CA 1
ATOM 636 C C . ARG A 1 86 ? -13.558 8.378 14.342 1.00 92.69 86 ARG A C 1
ATOM 638 O O . ARG A 1 86 ? -13.324 7.899 13.238 1.00 92.69 86 ARG A O 1
ATOM 645 N N . ASP A 1 87 ? -12.933 9.448 14.822 1.00 95.38 87 ASP A N 1
ATOM 646 C CA . ASP A 1 87 ? -11.961 10.234 14.053 1.00 95.38 87 ASP A CA 1
ATOM 647 C C . ASP A 1 87 ? -10.712 9.399 13.717 1.00 95.38 87 ASP A C 1
ATOM 649 O O . ASP A 1 87 ? -10.209 9.417 12.591 1.00 95.38 87 ASP A O 1
ATOM 653 N N . GLN A 1 88 ? -10.240 8.589 14.675 1.00 93.88 88 GLN A N 1
ATOM 654 C CA . GLN A 1 88 ? -9.169 7.617 14.433 1.00 93.88 88 GLN A CA 1
ATOM 655 C C . GLN A 1 88 ? -9.560 6.594 13.364 1.00 93.88 88 GLN A C 1
ATOM 657 O O . GLN A 1 88 ? -8.764 6.316 12.470 1.00 93.88 88 GLN A O 1
ATOM 662 N N . MET A 1 89 ? -10.777 6.048 13.428 1.00 94.25 89 MET A N 1
ATOM 663 C CA . MET A 1 89 ? -11.266 5.107 12.419 1.00 94.25 89 MET A CA 1
ATOM 664 C C . MET A 1 89 ? -11.322 5.752 11.028 1.00 94.25 89 MET A C 1
ATOM 666 O O . MET A 1 89 ? -10.925 5.119 10.052 1.00 94.25 89 MET A O 1
ATOM 670 N N . GLU A 1 90 ? -11.792 6.995 10.923 1.00 95.00 90 GLU A N 1
ATOM 671 C CA . GLU A 1 90 ? -11.860 7.719 9.650 1.00 95.00 90 GLU A CA 1
ATOM 672 C C . GLU A 1 9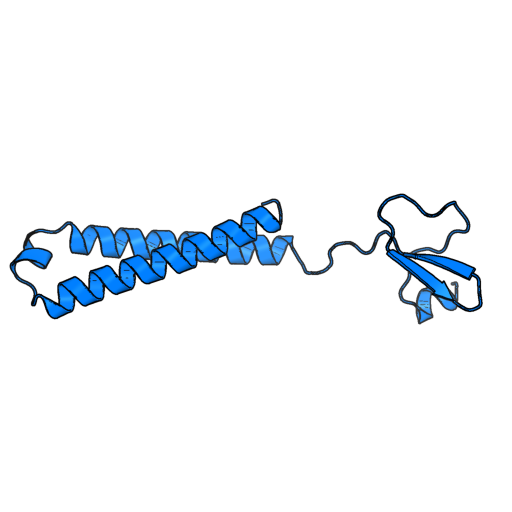0 ? -10.465 7.977 9.068 1.00 95.00 90 GLU A C 1
ATOM 674 O O . GLU A 1 90 ? -10.224 7.693 7.895 1.00 95.00 90 GLU A O 1
ATOM 679 N N . THR A 1 91 ? -9.518 8.396 9.912 1.00 95.56 91 THR A N 1
ATOM 680 C CA . THR A 1 91 ? -8.112 8.583 9.523 1.00 95.56 91 THR A CA 1
ATOM 681 C C . THR A 1 91 ? -7.532 7.286 8.957 1.00 95.56 91 THR A C 1
ATOM 683 O O . THR A 1 91 ? -7.003 7.272 7.848 1.00 95.56 91 THR A O 1
ATOM 686 N N . LYS A 1 92 ? -7.718 6.167 9.670 1.00 94.31 92 LYS A N 1
ATOM 687 C CA . LYS A 1 92 ? -7.228 4.845 9.251 1.00 94.31 92 LYS A CA 1
ATOM 688 C C . LYS A 1 92 ? -7.862 4.380 7.939 1.00 94.31 92 LYS A C 1
ATOM 690 O O . LYS A 1 92 ? -7.172 3.804 7.099 1.00 94.31 92 LYS A O 1
ATOM 695 N N . LYS A 1 93 ? -9.156 4.657 7.730 1.00 94.69 93 LYS A N 1
ATOM 696 C CA . LYS A 1 93 ? -9.845 4.388 6.458 1.00 94.69 93 LYS A CA 1
ATOM 697 C C . LYS A 1 93 ? -9.232 5.209 5.322 1.00 94.69 93 LYS A C 1
ATOM 699 O O . LYS A 1 93 ? -8.916 4.635 4.287 1.00 94.69 93 LYS A O 1
ATOM 704 N N . SER A 1 94 ? -8.986 6.503 5.529 1.00 95.88 94 SER A N 1
ATOM 705 C CA . SER A 1 94 ? -8.343 7.358 4.523 1.00 95.88 94 SER A CA 1
ATOM 706 C C . SER A 1 94 ? -6.926 6.890 4.168 1.00 95.88 94 SER A C 1
ATOM 708 O O . SER A 1 94 ? -6.579 6.843 2.990 1.00 95.88 94 SER A O 1
ATOM 710 N N . GLU A 1 95 ? -6.115 6.512 5.162 1.00 94.31 95 GLU A N 1
ATOM 711 C CA . GLU A 1 95 ? -4.766 5.963 4.946 1.00 94.31 95 GLU A CA 1
ATOM 712 C C . GLU A 1 95 ? -4.814 4.669 4.118 1.00 94.31 95 GLU A C 1
ATOM 714 O O . GLU A 1 95 ? -4.029 4.487 3.185 1.00 94.31 95 GLU A O 1
ATOM 719 N N . ARG A 1 96 ? -5.776 3.786 4.415 1.00 96.50 96 ARG A N 1
ATOM 720 C CA . ARG A 1 96 ? -5.974 2.539 3.671 1.00 96.50 96 ARG A CA 1
ATOM 721 C C . ARG A 1 96 ? -6.373 2.798 2.220 1.00 96.50 96 ARG A C 1
ATOM 723 O O . ARG A 1 96 ? -5.838 2.142 1.330 1.00 96.50 96 ARG A O 1
ATOM 730 N N . GLU A 1 97 ? -7.303 3.718 1.972 1.00 95.75 97 GLU A N 1
ATOM 731 C CA . GLU A 1 97 ? -7.733 4.045 0.607 1.00 95.75 97 GLU A CA 1
ATOM 732 C C . GLU A 1 97 ? -6.587 4.638 -0.218 1.00 95.75 97 GLU A C 1
ATOM 734 O O . GLU A 1 97 ? -6.402 4.243 -1.366 1.00 95.75 97 GLU A O 1
ATOM 739 N N . ALA A 1 98 ? -5.756 5.501 0.374 1.00 94.12 98 ALA A N 1
ATOM 740 C CA . ALA A 1 98 ? -4.565 6.023 -0.294 1.00 94.12 98 ALA A CA 1
ATOM 741 C C . ALA A 1 98 ? -3.568 4.905 -0.656 1.00 94.12 98 ALA A C 1
ATOM 743 O O . ALA A 1 98 ? -3.073 4.854 -1.782 1.00 94.12 98 ALA A O 1
ATOM 744 N N . ALA A 1 99 ? -3.318 3.964 0.262 1.00 92.12 99 ALA A N 1
ATOM 745 C CA . ALA A 1 99 ? -2.451 2.814 -0.003 1.00 92.12 99 ALA A CA 1
ATOM 746 C C . ALA A 1 99 ? -3.021 1.880 -1.090 1.00 92.12 99 ALA A C 1
ATOM 748 O O . ALA A 1 99 ? -2.276 1.376 -1.928 1.00 92.12 99 ALA A O 1
ATOM 749 N N . ARG A 1 100 ? -4.346 1.680 -1.123 1.00 93.00 100 ARG A N 1
ATOM 750 C CA . ARG A 1 100 ? -5.027 0.906 -2.176 1.00 93.00 100 ARG A CA 1
ATOM 751 C C . ARG A 1 100 ? -4.979 1.603 -3.531 1.00 93.00 100 ARG A C 1
ATOM 753 O O . ARG A 1 100 ? -4.715 0.941 -4.527 1.00 93.00 100 ARG A O 1
ATOM 760 N N . ALA A 1 101 ? -5.190 2.917 -3.573 1.00 92.62 101 ALA A N 1
ATOM 761 C CA . ALA A 1 101 ? -5.041 3.697 -4.797 1.00 92.62 101 ALA A CA 1
ATOM 762 C C . ALA A 1 101 ? -3.623 3.547 -5.361 1.00 92.62 101 ALA A C 1
ATOM 764 O O . ALA A 1 101 ? -3.465 3.274 -6.548 1.00 92.62 101 ALA A O 1
ATOM 765 N N . ARG A 1 102 ? -2.606 3.600 -4.491 1.00 88.19 102 ARG A N 1
ATOM 766 C CA . ARG A 1 102 ? -1.214 3.388 -4.891 1.00 88.19 102 ARG A CA 1
ATOM 767 C C . ARG A 1 102 ? -0.954 1.985 -5.448 1.00 88.19 102 ARG A C 1
ATOM 769 O O . ARG A 1 102 ? -0.247 1.854 -6.439 1.00 88.19 102 ARG A O 1
ATOM 776 N N . LEU A 1 103 ? -1.545 0.944 -4.859 1.00 89.81 103 LEU A N 1
ATOM 777 C CA . LEU A 1 103 ? -1.463 -0.422 -5.398 1.00 89.81 103 LEU A CA 1
ATOM 778 C C . LEU A 1 103 ? -2.070 -0.531 -6.805 1.00 89.81 103 LEU A C 1
ATOM 780 O O . LEU A 1 103 ? -1.485 -1.181 -7.666 1.00 89.81 103 LEU A O 1
ATOM 784 N N . ILE A 1 104 ? -3.195 0.147 -7.052 1.00 87.50 104 ILE A N 1
ATOM 785 C CA . ILE A 1 104 ? -3.839 0.181 -8.374 1.00 87.50 104 ILE A CA 1
ATOM 786 C C . ILE A 1 104 ? -2.942 0.891 -9.397 1.00 87.50 104 ILE A C 1
ATOM 788 O O . ILE A 1 104 ? -2.794 0.397 -10.512 1.00 87.50 104 ILE A O 1
ATOM 792 N N . GLU A 1 105 ? -2.313 2.013 -9.024 1.00 82.88 105 GLU A N 1
ATOM 793 C CA . GLU A 1 105 ? -1.345 2.714 -9.886 1.00 82.88 105 GLU A CA 1
ATOM 794 C C . GLU A 1 105 ? -0.149 1.827 -10.262 1.00 82.88 105 GLU A C 1
ATOM 796 O O . GLU A 1 105 ? 0.344 1.908 -11.385 1.00 82.88 105 GLU A O 1
ATOM 801 N N . LEU A 1 106 ? 0.293 0.965 -9.340 1.00 82.44 106 LEU A N 1
ATOM 802 C CA . LEU A 1 106 ? 1.387 0.009 -9.542 1.00 82.44 106 LEU A CA 1
ATOM 803 C C . LEU A 1 106 ? 0.942 -1.298 -10.233 1.00 82.44 106 LEU A C 1
ATOM 805 O O . LEU A 1 106 ? 1.766 -2.187 -10.444 1.00 82.44 106 LEU A O 1
ATOM 809 N N . GLY A 1 107 ? -0.340 -1.430 -10.598 1.00 74.31 107 GLY A N 1
ATOM 810 C CA . GLY A 1 107 ? -0.877 -2.582 -11.331 1.00 74.31 107 GLY A CA 1
ATOM 811 C C . GLY A 1 107 ? -1.060 -3.860 -10.499 1.00 74.31 107 GLY A C 1
ATOM 812 O O . GLY A 1 107 ? -0.956 -4.956 -11.057 1.00 74.31 107 GLY A O 1
ATOM 813 N N . ALA A 1 108 ? -1.304 -3.735 -9.188 1.00 61.53 108 ALA A N 1
ATOM 814 C CA . ALA A 1 108 ? -1.266 -4.832 -8.209 1.00 61.53 108 ALA A CA 1
ATOM 815 C C . ALA A 1 108 ? -2.581 -5.181 -7.500 1.00 61.53 108 ALA A C 1
ATOM 817 O O . ALA A 1 108 ? -3.513 -4.347 -7.479 1.00 61.53 108 ALA A O 1
#

pLDDT: mean 87.19, std 9.57, range [53.03, 96.56]

Secondary structure (DSSP, 8-state):
--HHHHHHT-S----SPPPTTPEEEEETTEEEEE-----TTTHHHHHHHHHHHHHHHHHHHHHHHHHHH-HHHHTTS-HHHHHHHHHHHHHHHHHHHHHHHHHHHTT-

Radius of gyration: 25.2 Å; chains: 1; bounding box: 57×22×64 Å

Sequence (108 aa):
FGMMQTLAGLEAISTAPIPDGAVRLTFEGHELGLFGMGDAVDSGKEIDILKESVAKLDKEIVILEGRLGNPGYTERAPAHLVQQTRDQMETKKSEREAARARLIELGA